Protein AF-A0AB73U523-F1 (afdb_monomer_lite)

Organism: Mycobacteroides chelonae (NCBI:txid1774)

pLDDT: mean 79.75, std 9.08, range [55.22, 93.94]

Radius of gyration: 15.65 Å; chains: 1; bounding box: 37×28×39 Å

Sequence (73 aa):
MSALVRTFVTSGQTTYGREVEVPRVGGYDIDTQGRLLLKTSQWGGDVLAVFQKWEHFIITQERGTDGRFVKRR

Secondary structure (DSSP, 8-state):
-PEEEEEEEEETTEEEEEEEEEPPPSEEEE-TTSPEEEES-TTTPPEEEEESS----EEEEEEPTTSSEEEE-

Foldseek 3Di:
DWDWDWDWDDDPNDIDTDTDTHGDAQDWDQDPLRWIFGANHNPDGDTPDIHPDDDDWDFDPDADPVRHTDTDD

Structure (mmCIF, N/CA/C/O backbone):
data_AF-A0AB73U523-F1
#
_entry.id   AF-A0AB73U523-F1
#
loop_
_atom_site.group_PDB
_atom_site.id
_atom_site.type_symbol
_atom_site.label_atom_id
_atom_site.label_alt_id
_atom_site.label_comp_id
_atom_site.label_asym_id
_atom_site.label_entity_id
_atom_site.label_seq_id
_atom_site.pdbx_PDB_ins_code
_atom_site.Cartn_x
_atom_site.Cartn_y
_atom_site.Cartn_z
_atom_site.occupancy
_atom_site.B_iso_or_equiv
_atom_site.auth_seq_id
_atom_site.auth_comp_id
_atom_site.auth_asym_id
_atom_site.auth_atom_id
_atom_site.pdbx_PDB_model_num
ATOM 1 N N . MET A 1 1 ? 10.526 -12.491 2.477 1.00 55.22 1 MET A N 1
ATOM 2 C CA . MET A 1 1 ? 11.180 -11.352 3.149 1.00 55.22 1 MET A CA 1
ATOM 3 C C . MET A 1 1 ? 10.209 -10.190 3.162 1.00 55.22 1 MET A C 1
ATOM 5 O O . MET A 1 1 ? 9.824 -9.742 2.091 1.00 55.22 1 MET A O 1
ATOM 9 N N . SER A 1 2 ? 9.762 -9.797 4.346 1.00 64.81 2 SER A N 1
ATOM 10 C CA . SER A 1 2 ? 9.020 -8.571 4.639 1.00 64.81 2 SER A CA 1
ATOM 11 C C . SER A 1 2 ? 9.992 -7.408 4.870 1.00 64.81 2 SER A C 1
ATOM 13 O O . SER A 1 2 ? 11.173 -7.631 5.140 1.00 64.81 2 SER A O 1
ATOM 15 N N . ALA A 1 3 ? 9.517 -6.172 4.721 1.00 70.25 3 ALA A N 1
ATOM 16 C CA . ALA A 1 3 ? 10.271 -4.971 5.074 1.00 70.25 3 ALA A CA 1
ATOM 17 C C . ALA A 1 3 ? 9.745 -4.413 6.401 1.00 70.25 3 ALA A C 1
ATOM 19 O O . ALA A 1 3 ? 8.536 -4.291 6.576 1.00 70.25 3 ALA A O 1
ATOM 20 N N . LEU A 1 4 ? 10.630 -4.049 7.328 1.00 73.44 4 LEU A N 1
ATOM 21 C CA . LEU A 1 4 ? 10.243 -3.325 8.541 1.00 73.44 4 LEU A CA 1
ATOM 22 C C . LEU A 1 4 ? 10.235 -1.826 8.247 1.00 73.44 4 LEU A C 1
ATOM 24 O O . LEU A 1 4 ? 11.247 -1.258 7.835 1.00 73.44 4 LEU A O 1
ATOM 28 N N . VAL A 1 5 ? 9.085 -1.185 8.449 1.00 74.94 5 VAL A N 1
ATOM 29 C CA . VAL A 1 5 ? 8.901 0.250 8.221 1.00 74.94 5 VAL A CA 1
ATOM 30 C C . VAL A 1 5 ? 8.540 0.926 9.534 1.00 74.94 5 VAL A C 1
ATOM 32 O O . VAL A 1 5 ? 7.628 0.500 10.239 1.00 74.94 5 VAL A O 1
ATOM 35 N N . ARG A 1 6 ? 9.229 2.021 9.862 1.00 77.38 6 ARG A N 1
ATOM 36 C CA . ARG A 1 6 ? 8.862 2.865 11.000 1.00 77.38 6 ARG A CA 1
ATOM 37 C C . ARG A 1 6 ? 7.731 3.804 10.592 1.00 77.38 6 ARG A C 1
ATOM 39 O O . ARG A 1 6 ? 7.899 4.656 9.726 1.00 77.38 6 ARG A O 1
ATOM 46 N N . THR A 1 7 ? 6.585 3.651 11.236 1.00 75.12 7 THR A N 1
ATOM 47 C CA . THR A 1 7 ? 5.401 4.500 11.067 1.00 75.12 7 THR A CA 1
ATOM 48 C C . THR A 1 7 ? 5.229 5.394 12.291 1.00 75.12 7 THR A C 1
ATOM 50 O O . THR A 1 7 ? 5.714 5.061 13.370 1.00 75.12 7 THR A O 1
ATOM 53 N N . PHE A 1 8 ? 4.546 6.528 12.144 1.00 77.56 8 PHE A N 1
ATOM 54 C CA . PHE A 1 8 ? 4.158 7.373 13.272 1.00 77.56 8 PHE A CA 1
ATOM 55 C C . PHE A 1 8 ? 2.652 7.260 13.471 1.00 77.56 8 PHE A C 1
ATOM 57 O O . PHE A 1 8 ? 1.881 7.532 12.551 1.00 77.56 8 PHE A O 1
ATOM 64 N N . VAL A 1 9 ? 2.244 6.832 14.662 1.00 77.69 9 VAL A N 1
ATOM 65 C CA . VAL A 1 9 ? 0.837 6.679 15.035 1.00 77.69 9 VAL A CA 1
ATOM 66 C C . VAL A 1 9 ? 0.498 7.761 16.047 1.00 77.69 9 VAL A C 1
ATOM 68 O O . VAL A 1 9 ? 1.196 7.919 17.050 1.00 77.69 9 VAL A O 1
ATOM 71 N N . THR A 1 10 ? -0.575 8.504 15.784 1.00 82.38 10 THR A N 1
ATOM 72 C CA . THR A 1 10 ? -1.096 9.523 16.698 1.00 82.38 10 THR A CA 1
ATOM 73 C C . THR A 1 10 ? -2.300 8.956 17.445 1.00 82.38 10 THR A C 1
ATOM 75 O O . THR A 1 10 ? -3.278 8.546 16.823 1.00 82.38 10 THR A O 1
ATOM 78 N N . SER A 1 11 ? -2.225 8.928 18.777 1.00 79.31 11 SER A N 1
ATOM 79 C CA . SER A 1 11 ? -3.331 8.572 19.671 1.00 79.31 11 SER A CA 1
ATOM 80 C C . SER A 1 11 ? -3.576 9.733 20.633 1.00 79.31 11 SER A C 1
ATOM 82 O O . SER A 1 11 ? -2.729 10.045 21.473 1.00 79.31 11 SER A O 1
ATOM 84 N N . GLY A 1 12 ? -4.707 10.424 20.475 1.00 83.81 12 GLY A N 1
ATOM 85 C CA . GLY A 1 12 ? -4.968 11.675 21.191 1.00 83.81 12 GLY A CA 1
ATOM 86 C C . GLY A 1 12 ? -3.939 12.753 20.832 1.00 83.81 12 GLY A C 1
ATOM 87 O O . GLY A 1 12 ? -3.757 13.067 19.659 1.00 83.81 12 GLY A O 1
ATOM 88 N N . GLN A 1 13 ? -3.257 13.308 21.839 1.00 85.75 13 GLN A N 1
ATOM 89 C CA . GLN A 1 13 ? -2.192 14.307 21.651 1.00 85.75 13 GLN A CA 1
ATOM 90 C C . GLN A 1 13 ? -0.780 13.705 21.559 1.00 85.75 13 GLN A C 1
ATOM 92 O O . GLN A 1 13 ? 0.198 14.438 21.421 1.00 85.75 13 GLN A O 1
ATOM 97 N N . THR A 1 14 ? -0.641 12.380 21.623 1.00 77.44 14 THR A N 1
ATOM 98 C CA . THR A 1 14 ? 0.666 11.714 21.629 1.00 77.44 14 THR A CA 1
ATOM 99 C C . THR A 1 14 ? 0.938 11.054 20.281 1.00 77.44 14 THR A C 1
ATOM 101 O O . THR A 1 14 ? 0.140 10.247 19.805 1.00 77.44 14 THR A O 1
ATOM 104 N N . THR A 1 15 ? 2.092 11.361 19.682 1.00 84.12 15 THR A N 1
ATOM 105 C CA . THR A 1 15 ? 2.598 10.678 18.482 1.00 84.12 15 THR A CA 1
ATOM 106 C C . THR A 1 15 ? 3.793 9.819 18.865 1.00 84.12 15 THR A C 1
ATOM 108 O O . THR A 1 15 ? 4.759 10.325 19.433 1.00 84.12 15 THR A O 1
ATOM 111 N N . TYR A 1 16 ? 3.747 8.530 18.542 1.00 82.56 16 TYR A N 1
ATOM 112 C CA . TYR A 1 16 ? 4.850 7.605 18.792 1.00 82.56 16 TYR A CA 1
ATOM 113 C C . TYR A 1 16 ? 5.221 6.836 17.524 1.00 82.56 16 TYR A C 1
ATOM 115 O O . TYR A 1 16 ? 4.392 6.582 16.649 1.00 82.56 16 TYR A O 1
ATOM 123 N N . GLY A 1 17 ? 6.507 6.498 17.415 1.00 81.50 17 GLY A N 1
ATOM 124 C CA . GLY A 1 17 ? 7.021 5.675 16.327 1.00 81.50 17 GLY A CA 1
ATOM 125 C C . GLY A 1 17 ? 6.739 4.199 16.598 1.00 81.50 17 GLY A C 1
ATOM 126 O O . GLY A 1 17 ? 7.088 3.704 17.666 1.00 81.50 17 GLY A O 1
ATOM 127 N N . ARG A 1 18 ? 6.148 3.498 15.633 1.00 81.19 18 ARG A N 1
ATOM 128 C CA . ARG A 1 18 ? 5.898 2.057 15.674 1.00 81.19 18 ARG A CA 1
ATOM 129 C C . ARG A 1 18 ? 6.489 1.402 14.437 1.00 81.19 18 ARG A C 1
ATOM 131 O O . ARG A 1 18 ? 6.203 1.825 13.317 1.00 81.19 18 ARG A O 1
ATOM 138 N N . GLU A 1 19 ? 7.280 0.360 14.641 1.00 80.88 19 GLU A N 1
ATOM 139 C CA . GLU A 1 19 ? 7.718 -0.501 13.548 1.00 80.88 19 GLU A CA 1
ATOM 140 C C . GLU A 1 19 ? 6.561 -1.398 13.109 1.00 80.88 19 GLU A C 1
ATOM 142 O O . GLU A 1 19 ? 5.857 -1.995 13.928 1.00 80.88 19 GLU A O 1
ATOM 147 N N . VAL A 1 20 ? 6.331 -1.427 11.803 1.00 76.81 20 VAL A N 1
ATOM 148 C CA . VAL A 1 20 ? 5.278 -2.197 11.157 1.00 76.81 20 VAL A CA 1
ATOM 149 C C . VAL A 1 20 ? 5.933 -3.060 10.099 1.00 76.81 20 VAL A C 1
ATOM 151 O O . VAL A 1 20 ? 6.692 -2.579 9.255 1.00 76.81 20 VAL A O 1
ATOM 154 N N . GLU A 1 21 ? 5.635 -4.349 10.158 1.00 77.56 21 GLU A N 1
ATOM 155 C CA . GLU A 1 21 ? 6.046 -5.287 9.133 1.00 77.56 21 GLU A CA 1
ATOM 156 C C . GLU A 1 21 ? 5.173 -5.087 7.892 1.00 77.56 21 GLU A C 1
ATOM 158 O O . GLU A 1 21 ? 3.951 -5.224 7.933 1.00 77.56 21 GLU A O 1
ATOM 163 N N . VAL A 1 22 ? 5.810 -4.732 6.781 1.00 74.75 22 VAL A N 1
ATOM 164 C CA . VAL A 1 22 ? 5.174 -4.624 5.473 1.00 74.75 22 VAL A CA 1
ATOM 165 C C . VAL A 1 22 ? 5.479 -5.912 4.709 1.00 74.75 22 VAL A C 1
ATOM 167 O O . VAL A 1 22 ? 6.642 -6.166 4.365 1.00 74.75 22 VAL A O 1
ATOM 170 N N . PRO A 1 23 ? 4.468 -6.763 4.459 1.00 71.19 23 PRO A N 1
ATOM 171 C CA . PRO A 1 23 ? 4.683 -8.020 3.763 1.00 71.19 23 PRO A CA 1
ATOM 172 C C . PRO A 1 23 ? 5.126 -7.765 2.322 1.00 71.19 23 PRO A C 1
ATOM 174 O O . PRO A 1 23 ? 4.780 -6.753 1.709 1.00 71.19 23 PRO A O 1
ATOM 177 N N . ARG A 1 24 ? 5.877 -8.712 1.748 1.00 78.38 24 ARG A N 1
ATOM 178 C CA . ARG A 1 24 ? 6.138 -8.698 0.306 1.00 78.38 24 ARG A CA 1
ATOM 179 C C . ARG A 1 24 ? 4.810 -8.870 -0.413 1.00 78.38 24 ARG A C 1
ATOM 181 O O . ARG A 1 24 ? 4.131 -9.873 -0.216 1.00 78.38 24 ARG A O 1
ATOM 188 N N . VAL A 1 25 ? 4.477 -7.910 -1.260 1.00 83.50 25 VAL A N 1
ATOM 189 C CA . VAL A 1 25 ? 3.246 -7.949 -2.041 1.00 83.50 25 VAL A CA 1
ATOM 190 C C . VAL A 1 25 ? 3.512 -8.514 -3.421 1.00 83.50 25 VAL A C 1
ATOM 192 O O . VAL A 1 25 ? 4.562 -8.263 -4.016 1.00 83.50 25 VAL A O 1
ATOM 195 N N . GLY A 1 26 ? 2.552 -9.283 -3.920 1.00 83.31 26 GLY A N 1
ATOM 196 C CA . GLY A 1 26 ? 2.523 -9.671 -5.322 1.00 83.31 26 GLY A CA 1
ATOM 197 C C . GLY A 1 26 ? 1.882 -8.587 -6.173 1.00 83.31 26 GLY A C 1
ATOM 198 O O . GLY A 1 26 ? 2.287 -8.422 -7.312 1.00 83.31 26 GLY A O 1
ATOM 199 N N . GLY A 1 27 ? 0.947 -7.809 -5.619 1.00 86.81 27 GLY A N 1
ATOM 200 C CA . GLY A 1 27 ? 0.287 -6.709 -6.318 1.00 86.81 27 GLY A CA 1
ATOM 201 C C . GLY A 1 27 ? -0.257 -5.638 -5.385 1.00 86.81 27 GLY A C 1
ATOM 202 O O . GLY A 1 27 ? -0.224 -5.774 -4.162 1.00 86.81 27 GLY A O 1
ATOM 203 N N . TYR A 1 28 ? -0.764 -4.567 -5.979 1.00 89.31 28 TYR A N 1
ATOM 204 C CA . TYR A 1 28 ? -1.459 -3.505 -5.269 1.00 89.31 28 TYR A CA 1
ATOM 205 C C . TYR A 1 28 ? -2.651 -3.017 -6.090 1.00 89.31 28 TYR A C 1
ATOM 207 O O . TYR A 1 28 ? -2.724 -3.261 -7.293 1.00 89.31 28 TYR A O 1
ATOM 215 N N . ASP A 1 29 ? -3.587 -2.359 -5.423 1.00 90.69 29 ASP A N 1
ATOM 216 C CA . ASP A 1 29 ? -4.774 -1.772 -6.032 1.00 90.69 29 ASP A CA 1
ATOM 217 C C . ASP A 1 29 ? -5.202 -0.533 -5.241 1.00 90.69 29 ASP A C 1
ATOM 219 O O . ASP A 1 29 ? -4.811 -0.375 -4.081 1.00 90.69 29 ASP A O 1
ATOM 223 N N . ILE A 1 30 ? -5.995 0.337 -5.855 1.00 91.00 30 ILE A N 1
ATOM 224 C CA . ILE A 1 30 ? -6.575 1.505 -5.193 1.00 91.00 30 ILE A CA 1
ATOM 225 C C . ILE A 1 30 ? -8.086 1.351 -5.270 1.00 91.00 30 ILE A C 1
ATOM 227 O O . ILE A 1 30 ? -8.655 1.318 -6.359 1.00 91.00 30 ILE A O 1
ATOM 231 N N . ASP A 1 31 ? -8.741 1.233 -4.117 1.00 92.25 31 ASP A N 1
ATOM 232 C CA . ASP A 1 31 ? -10.195 1.091 -4.104 1.00 92.25 31 ASP A CA 1
ATOM 233 C C . ASP A 1 31 ? -10.915 2.401 -4.445 1.00 92.25 31 ASP A C 1
ATOM 235 O O . ASP A 1 31 ? -10.333 3.482 -4.560 1.00 92.25 31 ASP A O 1
ATOM 239 N N . THR A 1 32 ? -12.239 2.311 -4.544 1.00 93.94 32 THR A N 1
ATOM 240 C CA . THR A 1 32 ? -13.128 3.449 -4.803 1.00 93.94 32 THR A CA 1
ATOM 241 C C . THR A 1 32 ? -13.092 4.525 -3.713 1.00 93.94 32 THR A C 1
ATOM 243 O O . THR A 1 32 ? -13.668 5.592 -3.902 1.00 93.94 32 THR A O 1
ATOM 246 N N . GLN A 1 33 ? -12.450 4.267 -2.569 1.00 93.38 33 GLN A N 1
ATOM 247 C CA . GLN A 1 33 ? -12.261 5.224 -1.476 1.00 93.38 33 GLN A CA 1
ATOM 248 C C . GLN A 1 33 ? -10.849 5.836 -1.477 1.00 93.38 33 GLN A C 1
ATOM 250 O O . GLN A 1 33 ? -10.518 6.604 -0.574 1.00 93.38 33 GLN A O 1
ATOM 255 N N . GLY A 1 34 ? -10.011 5.512 -2.469 1.00 89.31 34 GLY A N 1
ATOM 256 C CA . GLY A 1 34 ? -8.645 6.022 -2.591 1.00 89.31 34 GLY A CA 1
ATOM 257 C C . GLY A 1 34 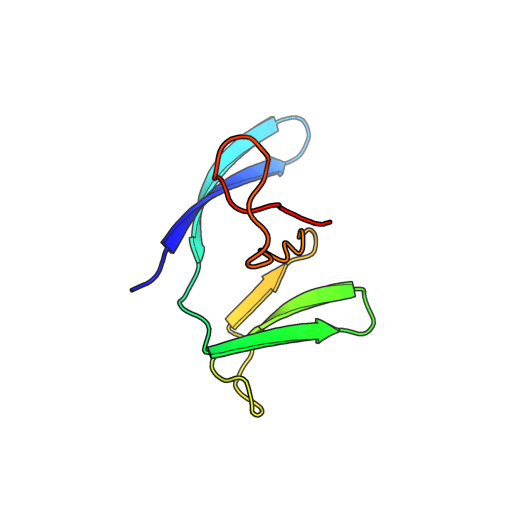? -7.643 5.367 -1.637 1.00 89.31 34 GLY A C 1
ATOM 258 O O . GLY A 1 34 ? -6.527 5.872 -1.475 1.00 89.31 34 GLY A O 1
ATOM 259 N N . ARG A 1 35 ? -8.009 4.259 -0.984 1.00 92.38 35 ARG A N 1
ATOM 260 C CA . ARG A 1 35 ? -7.105 3.523 -0.090 1.00 92.38 35 ARG A CA 1
ATOM 261 C C . ARG A 1 35 ? -6.222 2.600 -0.915 1.00 92.38 35 ARG A C 1
ATOM 263 O O . ARG A 1 35 ? -6.687 1.999 -1.877 1.00 92.38 35 ARG A O 1
ATOM 270 N N . LEU A 1 36 ? -4.966 2.450 -0.505 1.00 90.44 36 LEU A N 1
ATOM 271 C CA . LEU A 1 36 ? -4.047 1.497 -1.121 1.00 90.44 36 LEU A CA 1
ATOM 272 C C . LEU A 1 36 ? -4.251 0.114 -0.498 1.00 90.44 36 LEU A C 1
ATOM 274 O O . LEU A 1 36 ? -4.076 -0.056 0.710 1.00 90.44 36 LEU A O 1
ATOM 278 N N . LEU A 1 37 ? -4.581 -0.869 -1.329 1.00 90.88 37 LEU A N 1
ATOM 279 C CA . LEU A 1 37 ? -4.721 -2.272 -0.963 1.00 90.88 37 LEU A CA 1
ATOM 280 C C . LEU A 1 37 ? -3.491 -3.026 -1.439 1.00 90.88 37 LEU A C 1
ATOM 282 O O . LEU A 1 37 ? -3.144 -2.999 -2.617 1.00 90.88 37 LEU A O 1
ATOM 286 N N . LEU A 1 38 ? -2.853 -3.731 -0.520 1.00 88.94 38 LEU A N 1
ATOM 287 C CA . LEU A 1 38 ? -1.732 -4.612 -0.803 1.00 88.94 38 LEU A CA 1
ATOM 288 C C . LEU A 1 38 ? -2.246 -6.040 -0.952 1.00 88.94 38 LEU A C 1
ATOM 290 O O . LEU A 1 38 ? -2.957 -6.518 -0.071 1.00 88.94 38 LEU A O 1
ATOM 294 N N . LYS A 1 39 ? -1.892 -6.719 -2.048 1.00 91.00 39 LYS A N 1
ATOM 295 C CA . LYS A 1 39 ? -2.395 -8.057 -2.389 1.00 91.00 39 LYS A CA 1
ATOM 296 C C . LYS A 1 39 ? -1.272 -9.090 -2.483 1.00 91.00 39 LYS A C 1
ATOM 298 O O . LYS A 1 39 ? -0.136 -8.772 -2.852 1.00 91.00 39 LYS A O 1
ATOM 303 N N . THR A 1 40 ? -1.597 -10.354 -2.217 1.00 89.06 40 THR A N 1
ATOM 304 C CA . THR A 1 40 ? -0.667 -11.487 -2.401 1.00 89.06 40 THR A CA 1
ATOM 305 C C . THR A 1 40 ? -0.268 -11.706 -3.866 1.00 89.06 40 THR A C 1
ATOM 307 O O . THR A 1 40 ? 0.808 -12.237 -4.121 1.00 89.06 40 THR A O 1
ATOM 310 N N . SER A 1 41 ? -1.090 -11.263 -4.829 1.00 86.62 41 SER A N 1
ATOM 311 C CA . SER A 1 41 ? -0.878 -11.399 -6.280 1.00 86.62 41 SER A CA 1
ATOM 312 C C . SER A 1 41 ? -1.476 -10.213 -7.053 1.00 86.62 41 SER A C 1
ATOM 314 O O . SER A 1 41 ? -2.465 -9.628 -6.610 1.00 86.62 41 SER A O 1
ATOM 316 N N . GLN A 1 42 ? -0.910 -9.883 -8.224 1.00 83.62 42 GLN A N 1
ATOM 317 C CA . GLN A 1 42 ? -1.477 -8.883 -9.151 1.00 83.62 42 GLN A CA 1
ATOM 318 C C . GLN A 1 42 ? -2.797 -9.342 -9.780 1.00 83.62 42 GLN A C 1
ATOM 320 O O . GLN A 1 42 ? -3.635 -8.516 -10.125 1.00 83.62 42 GLN A O 1
ATOM 325 N N . TRP A 1 43 ? -3.001 -10.653 -9.899 1.00 85.75 43 TRP A N 1
ATOM 326 C CA . TRP A 1 43 ? -4.105 -11.247 -10.654 1.00 85.75 43 TRP A CA 1
ATOM 327 C C . TRP A 1 43 ? -5.160 -11.836 -9.716 1.00 85.75 43 TRP A C 1
ATOM 329 O O . TRP A 1 43 ? -5.412 -13.035 -9.726 1.00 85.75 43 TRP A O 1
ATOM 339 N N . GLY A 1 44 ? -5.738 -10.990 -8.858 1.00 79.81 44 GLY A N 1
ATOM 340 C CA . GLY A 1 44 ? -6.826 -11.398 -7.960 1.00 79.81 44 GLY A CA 1
ATOM 341 C C . GLY A 1 44 ? -6.385 -12.103 -6.672 1.00 79.81 44 GLY A C 1
ATOM 342 O O . GLY A 1 44 ? -7.092 -12.983 -6.198 1.00 79.81 44 GLY A O 1
ATOM 343 N N . GLY A 1 45 ? -5.228 -11.737 -6.107 1.00 86.19 45 GLY A N 1
ATOM 344 C CA . GLY A 1 45 ? -4.809 -12.235 -4.790 1.00 86.19 45 GLY A CA 1
ATOM 345 C C . GLY A 1 45 ? -5.559 -11.596 -3.613 1.00 86.19 45 GLY A C 1
ATOM 346 O O . GLY A 1 45 ? -6.129 -10.510 -3.743 1.00 86.19 45 GLY A O 1
ATOM 347 N N . ASP A 1 46 ? -5.490 -12.249 -2.452 1.00 91.44 46 ASP A N 1
ATOM 348 C CA . ASP A 1 46 ? -6.071 -11.774 -1.191 1.00 91.44 46 ASP A CA 1
ATOM 349 C C . ASP A 1 46 ? -5.428 -10.473 -0.696 1.00 91.44 46 ASP A C 1
ATOM 351 O O . ASP A 1 46 ? -4.227 -10.241 -0.877 1.00 91.44 46 ASP A O 1
ATOM 355 N N . VAL A 1 47 ? -6.228 -9.638 -0.026 1.00 90.62 47 VAL A N 1
ATOM 356 C CA . VAL A 1 47 ? -5.772 -8.379 0.577 1.00 90.62 47 VAL A CA 1
ATOM 357 C C . VAL A 1 47 ? -5.024 -8.667 1.879 1.00 90.62 47 VAL A C 1
ATOM 359 O O . VAL A 1 47 ? -5.583 -9.215 2.824 1.00 90.62 47 VAL A O 1
ATOM 362 N N . LEU A 1 48 ? -3.762 -8.246 1.938 1.00 88.69 48 LEU A N 1
ATOM 363 C CA . LEU A 1 48 ? -2.879 -8.381 3.099 1.00 88.69 48 LEU A CA 1
ATOM 364 C C . LEU A 1 48 ? -2.912 -7.157 4.015 1.00 88.69 48 LEU A C 1
ATOM 366 O O . LEU A 1 48 ? -2.757 -7.284 5.226 1.00 88.69 48 LEU A O 1
ATOM 370 N N . ALA A 1 49 ? -3.055 -5.964 3.439 1.00 85.06 49 ALA A N 1
ATOM 371 C CA . ALA A 1 49 ? -3.036 -4.712 4.185 1.00 85.06 49 ALA A CA 1
ATOM 372 C C . ALA A 1 49 ? -3.768 -3.602 3.425 1.00 85.06 49 ALA A C 1
ATOM 374 O O . ALA A 1 49 ? -3.826 -3.611 2.194 1.00 85.06 49 ALA A O 1
ATOM 375 N N . VAL A 1 50 ? -4.295 -2.631 4.174 1.00 88.94 50 VAL A N 1
ATOM 376 C CA . VAL A 1 50 ? -5.006 -1.462 3.643 1.00 88.94 50 VAL A CA 1
ATOM 377 C C . VAL A 1 50 ? -4.422 -0.194 4.262 1.00 88.94 50 VAL A C 1
ATOM 379 O O . VAL A 1 50 ? -4.367 -0.067 5.485 1.00 88.94 50 VAL A O 1
ATOM 382 N N . PHE A 1 51 ? -4.012 0.757 3.423 1.00 86.31 51 PHE A N 1
ATOM 383 C CA . PHE A 1 51 ? -3.410 2.023 3.839 1.00 86.31 51 PHE A CA 1
ATOM 384 C C . PHE A 1 51 ? -4.301 3.203 3.451 1.00 86.31 51 PHE A C 1
ATOM 386 O O . PHE A 1 51 ? -4.666 3.377 2.291 1.00 86.31 51 PHE A O 1
ATOM 393 N N . GLN A 1 52 ? -4.616 4.050 4.432 1.00 86.94 52 GLN A N 1
ATOM 394 C CA . GLN A 1 52 ? -5.423 5.262 4.230 1.00 86.94 52 GLN A CA 1
ATOM 395 C C . GLN A 1 52 ? -4.605 6.464 3.738 1.00 86.94 52 GLN A C 1
ATOM 397 O O . GLN A 1 52 ? -5.162 7.415 3.203 1.00 86.94 52 GLN A O 1
ATOM 402 N N . LYS A 1 53 ? -3.286 6.440 3.943 1.00 83.75 53 LYS A N 1
ATOM 403 C CA . LYS A 1 53 ? -2.349 7.463 3.476 1.00 83.75 53 LYS A CA 1
ATOM 404 C C . LYS A 1 53 ? -1.172 6.764 2.821 1.00 83.75 53 LYS A C 1
ATOM 406 O O . LYS A 1 53 ? -0.575 5.879 3.429 1.00 83.75 53 LYS A O 1
ATOM 411 N N . TRP A 1 54 ? -0.865 7.155 1.596 1.00 83.81 54 TRP A N 1
ATOM 412 C CA . TRP A 1 54 ? 0.183 6.551 0.790 1.00 83.81 54 TRP A CA 1
ATOM 413 C C . TRP A 1 54 ? 0.636 7.550 -0.281 1.00 83.81 54 TRP A C 1
ATOM 415 O O . TRP A 1 54 ? -0.084 8.497 -0.597 1.00 83.81 54 TRP A O 1
ATOM 425 N N . GLU A 1 55 ? 1.836 7.349 -0.822 1.00 80.19 55 GLU A N 1
ATOM 426 C CA . GLU A 1 55 ? 2.367 8.143 -1.931 1.00 80.19 55 GLU A CA 1
ATOM 427 C C . GLU A 1 55 ? 2.827 7.200 -3.044 1.00 80.19 55 GLU A C 1
ATOM 429 O O . GLU A 1 55 ? 3.523 6.216 -2.780 1.00 80.19 55 GLU A O 1
ATOM 434 N N . HIS A 1 56 ? 2.431 7.489 -4.286 1.00 74.44 56 HIS A N 1
ATOM 435 C CA . HIS A 1 56 ? 2.940 6.780 -5.454 1.00 74.44 56 HIS A CA 1
ATOM 436 C C . HIS A 1 56 ? 4.221 7.451 -5.929 1.00 74.44 56 HIS A C 1
ATOM 438 O O . HIS A 1 56 ? 4.252 8.665 -6.121 1.00 74.44 56 HIS A O 1
ATOM 444 N N . PHE A 1 57 ? 5.265 6.664 -6.164 1.00 74.94 57 PHE A N 1
ATOM 445 C CA . PHE A 1 57 ? 6.484 7.169 -6.774 1.00 74.94 57 PHE A CA 1
ATOM 446 C C . PHE A 1 57 ? 6.785 6.391 -8.038 1.00 74.94 57 PHE A C 1
ATOM 448 O O . PHE A 1 57 ? 7.036 5.188 -7.990 1.00 74.94 57 PHE A O 1
ATOM 455 N N . ILE A 1 58 ? 6.802 7.104 -9.160 1.00 71.94 58 ILE A N 1
ATOM 456 C CA . ILE A 1 58 ? 7.243 6.553 -10.433 1.00 71.94 58 ILE A CA 1
ATOM 457 C C . ILE A 1 58 ? 8.711 6.932 -10.591 1.00 71.94 58 ILE A C 1
ATOM 459 O O . ILE A 1 58 ? 9.066 8.106 -10.728 1.00 71.94 58 ILE A O 1
ATOM 463 N N . ILE A 1 59 ? 9.574 5.919 -10.535 1.00 73.19 59 ILE A N 1
ATOM 464 C CA . ILE A 1 59 ? 10.998 6.071 -10.823 1.00 73.19 59 ILE A CA 1
ATOM 465 C C . ILE A 1 59 ? 11.166 5.862 -12.325 1.00 73.19 59 ILE A C 1
ATOM 467 O O . ILE A 1 59 ? 11.097 4.736 -12.818 1.00 73.19 59 ILE A O 1
ATOM 471 N N . THR A 1 60 ? 11.347 6.953 -13.066 1.00 73.00 60 THR A N 1
ATOM 472 C CA . THR A 1 60 ? 11.614 6.883 -14.506 1.00 73.00 60 THR A CA 1
ATOM 473 C C . THR A 1 60 ? 13.088 6.586 -14.759 1.00 73.00 60 THR A C 1
ATOM 475 O O . THR A 1 60 ? 13.945 6.983 -13.974 1.00 73.00 60 THR A O 1
ATOM 478 N N . GLN A 1 61 ? 13.399 5.929 -15.880 1.00 71.69 61 GLN A N 1
ATOM 479 C CA . GLN A 1 61 ? 14.786 5.668 -16.291 1.00 71.69 61 GLN A CA 1
ATOM 480 C C . GLN A 1 61 ? 15.549 6.934 -16.710 1.00 71.69 61 GLN A C 1
ATOM 482 O O . GLN A 1 61 ? 16.770 6.886 -16.860 1.00 71.69 61 GLN A O 1
ATOM 487 N N . GLU A 1 62 ? 14.853 8.062 -16.880 1.00 71.38 62 GLU A N 1
ATOM 488 C CA . GLU A 1 62 ? 15.492 9.360 -17.055 1.00 71.38 62 GLU A CA 1
ATOM 489 C C . GLU A 1 62 ? 16.405 9.659 -15.864 1.00 71.38 62 GLU A C 1
ATOM 491 O O . GLU A 1 62 ? 16.004 9.588 -14.695 1.00 71.38 62 GLU A O 1
ATOM 496 N N . ARG A 1 63 ? 17.658 9.983 -16.180 1.00 63.91 63 ARG A N 1
ATOM 497 C CA . ARG A 1 63 ? 18.642 10.416 -15.196 1.00 63.91 63 ARG A CA 1
ATOM 498 C C . ARG A 1 63 ? 18.604 11.933 -15.088 1.00 63.91 63 ARG A C 1
ATOM 500 O O . ARG A 1 63 ? 18.577 12.625 -16.103 1.00 63.91 63 ARG A O 1
ATOM 507 N N . GLY A 1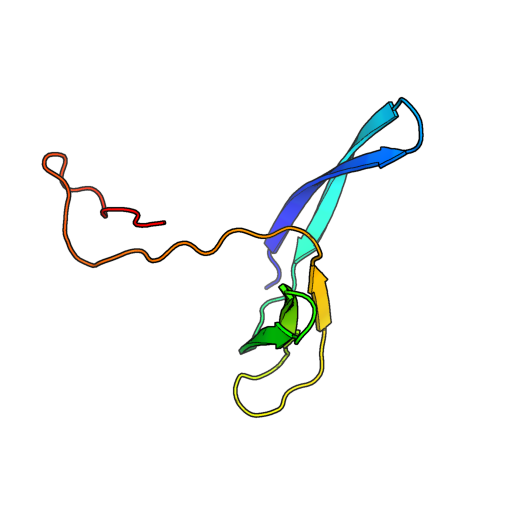 64 ? 18.607 12.434 -13.858 1.00 69.25 64 GLY A N 1
ATOM 508 C CA . GLY A 1 64 ? 18.832 13.841 -13.567 1.00 69.25 64 GLY A CA 1
ATOM 509 C C . GLY A 1 64 ? 20.241 14.260 -13.983 1.00 69.25 64 GLY A C 1
ATOM 510 O O . GLY A 1 64 ? 21.094 13.428 -14.300 1.00 69.25 64 GLY A O 1
ATOM 511 N N . THR A 1 65 ? 20.506 15.563 -13.952 1.00 71.56 65 THR A N 1
ATOM 512 C CA . THR A 1 65 ? 21.829 16.135 -14.256 1.00 71.56 65 THR A CA 1
ATOM 513 C C . THR A 1 65 ? 22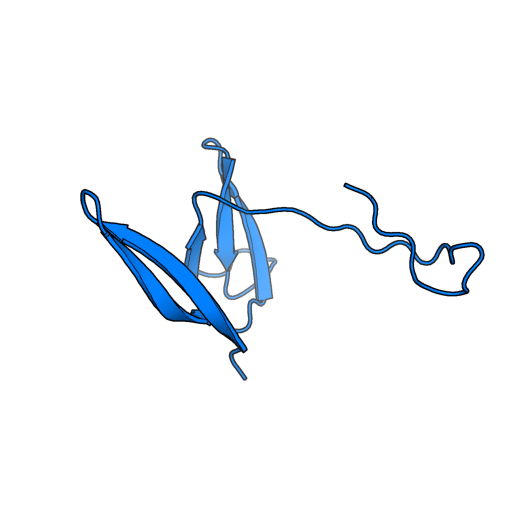.942 15.626 -13.331 1.00 71.56 65 THR A C 1
ATOM 515 O O . THR A 1 65 ? 24.114 15.707 -13.682 1.00 71.56 65 THR A O 1
ATOM 518 N N . ASP A 1 66 ? 22.586 15.053 -12.181 1.00 78.00 66 ASP A N 1
ATOM 519 C CA . ASP A 1 66 ? 23.468 14.408 -11.204 1.00 78.00 66 ASP A CA 1
ATOM 520 C C . ASP A 1 66 ? 23.611 12.880 -11.402 1.00 78.00 66 ASP A C 1
ATOM 522 O O . ASP A 1 66 ? 24.226 12.197 -10.581 1.00 78.00 66 ASP A O 1
ATOM 526 N N . GLY A 1 67 ? 23.023 12.318 -12.465 1.00 69.88 67 GLY A N 1
ATOM 527 C CA . GLY A 1 67 ? 23.044 10.885 -12.776 1.00 69.88 67 GLY A CA 1
ATOM 528 C C . GLY A 1 67 ? 22.075 10.026 -11.950 1.00 69.88 67 GLY A C 1
ATOM 529 O O . GLY A 1 67 ? 21.983 8.810 -12.184 1.00 69.88 67 GLY A O 1
ATOM 530 N N . ARG A 1 68 ? 21.331 10.620 -11.006 1.00 73.12 68 ARG A N 1
ATOM 531 C CA . ARG A 1 68 ? 20.334 9.920 -10.178 1.00 73.12 68 ARG A CA 1
ATOM 532 C C . ARG A 1 68 ? 19.017 9.761 -10.931 1.00 73.12 68 ARG A C 1
ATOM 534 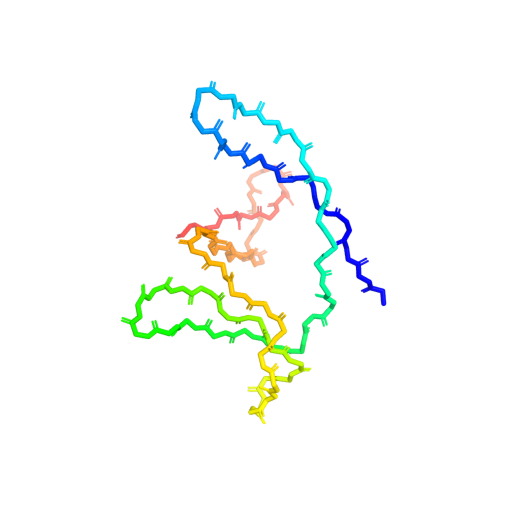O O . ARG A 1 68 ? 18.739 10.495 -11.872 1.00 73.12 68 ARG A O 1
ATOM 541 N N . PHE A 1 69 ? 18.198 8.787 -10.539 1.00 67.88 69 PHE A N 1
ATOM 542 C CA . PHE A 1 69 ? 16.880 8.618 -11.150 1.00 67.88 69 PHE A CA 1
ATOM 543 C C . PHE A 1 69 ? 15.979 9.812 -10.842 1.00 67.88 69 PHE A C 1
ATOM 545 O O . PHE A 1 69 ? 15.883 10.243 -9.690 1.00 67.88 69 PHE A O 1
ATOM 552 N N . VAL A 1 70 ? 15.284 10.312 -11.863 1.00 69.50 70 VAL A N 1
ATOM 553 C CA . VAL A 1 70 ? 14.273 11.351 -11.672 1.00 69.50 70 VAL A CA 1
ATOM 554 C C . VAL A 1 70 ? 13.035 10.722 -11.037 1.00 69.50 70 VAL A C 1
ATOM 556 O O . VAL A 1 70 ? 12.441 9.777 -11.561 1.00 69.50 70 VAL A O 1
ATOM 559 N N . LYS A 1 71 ? 12.650 11.261 -9.881 1.00 61.41 71 LYS A N 1
ATOM 560 C CA . LYS A 1 71 ? 11.429 10.899 -9.165 1.00 61.41 71 LYS A CA 1
ATOM 561 C C . LYS A 1 71 ? 10.302 11.812 -9.640 1.00 61.41 71 LYS A C 1
ATOM 563 O O . LYS A 1 71 ? 10.369 13.019 -9.411 1.00 61.41 71 LYS A O 1
ATOM 568 N N . ARG A 1 72 ? 9.275 11.252 -10.280 1.00 62.09 72 ARG A N 1
ATOM 569 C CA . ARG A 1 72 ? 8.053 11.993 -10.629 1.00 62.09 72 ARG A CA 1
ATOM 570 C C . ARG A 1 72 ? 6.946 11.656 -9.626 1.00 62.09 72 ARG A C 1
ATOM 572 O O . ARG A 1 72 ? 6.856 10.512 -9.169 1.00 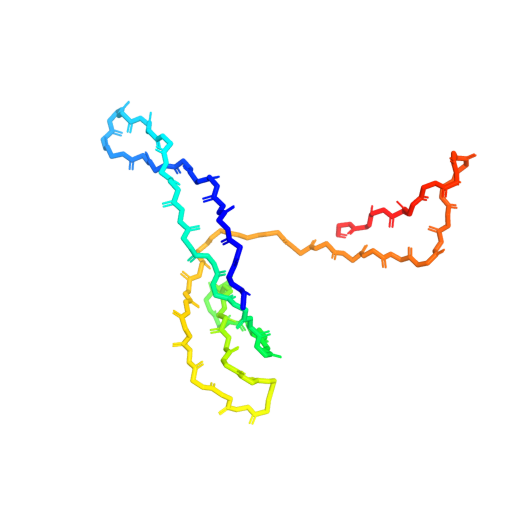62.09 72 ARG A O 1
ATOM 579 N N . ARG A 1 73 ? 6.191 12.685 -9.236 1.00 56.78 73 ARG A N 1
ATOM 580 C CA . ARG A 1 73 ? 5.006 12.573 -8.379 1.00 56.78 73 ARG A CA 1
ATOM 581 C C . ARG A 1 73 ? 3.770 12.377 -9.242 1.00 56.78 73 ARG A C 1
ATOM 583 O O . ARG A 1 73 ? 3.742 12.995 -10.328 1.00 56.78 73 ARG A O 1
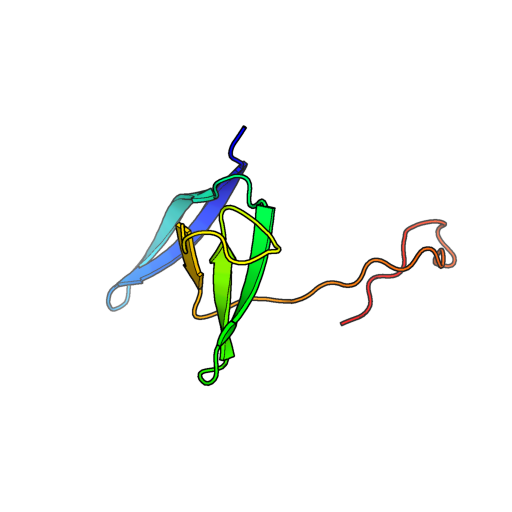#